Protein AF-J9PZF2-F1 (afdb_monomer_lite)

Structure (mmCIF, N/CA/C/O backbone):
data_AF-J9PZF2-F1
#
_entry.id   AF-J9PZF2-F1
#
loop_
_atom_site.group_PDB
_atom_site.id
_atom_site.type_symbol
_atom_site.label_atom_id
_atom_site.label_alt_id
_atom_site.label_comp_id
_atom_site.label_asym_id
_atom_site.label_entity_id
_atom_site.label_seq_id
_atom_site.pdbx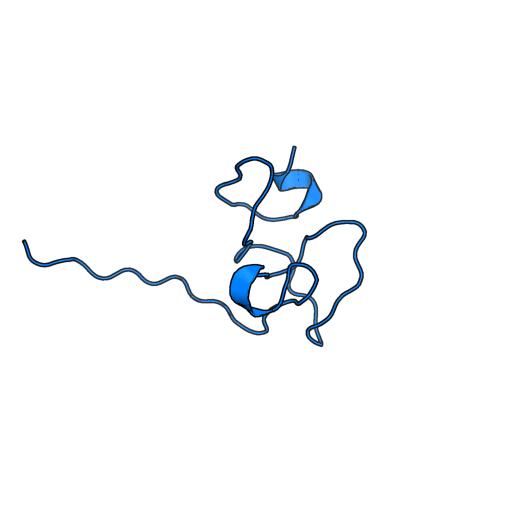_PDB_ins_code
_atom_site.Cartn_x
_atom_site.Cartn_y
_atom_site.Cartn_z
_atom_site.occupancy
_atom_site.B_iso_or_equiv
_atom_site.auth_seq_id
_atom_site.auth_comp_id
_atom_site.auth_asym_id
_atom_site.auth_atom_id
_atom_site.pdbx_PDB_model_num
ATOM 1 N N . ASN A 1 1 ? 15.698 0.204 0.046 1.00 86.44 1 ASN A N 1
ATOM 2 C CA . ASN A 1 1 ? 14.698 1.293 0.009 1.00 86.44 1 ASN A CA 1
ATOM 3 C C . ASN A 1 1 ? 13.363 0.728 -0.482 1.00 86.44 1 ASN A C 1
ATOM 5 O O . ASN A 1 1 ? 13.126 0.697 -1.680 1.00 86.44 1 ASN A O 1
ATOM 9 N N . CYS A 1 2 ? 12.531 0.197 0.419 1.00 95.19 2 CYS A N 1
ATOM 10 C CA . CYS A 1 2 ? 11.299 -0.506 0.029 1.00 95.19 2 CYS A CA 1
ATOM 11 C C . CYS A 1 2 ? 10.191 0.434 -0.446 1.00 95.19 2 CYS A C 1
ATOM 13 O O . CYS A 1 2 ? 9.489 0.089 -1.388 1.00 95.19 2 CYS A O 1
ATOM 15 N N . ALA A 1 3 ? 10.095 1.633 0.133 1.00 95.81 3 ALA A N 1
ATOM 16 C CA . ALA A 1 3 ? 9.132 2.644 -0.294 1.00 95.81 3 ALA A CA 1
ATOM 17 C C . ALA A 1 3 ? 9.276 2.986 -1.786 1.00 95.81 3 ALA A C 1
ATOM 19 O O . ALA A 1 3 ? 8.276 3.063 -2.497 1.00 95.81 3 ALA A O 1
ATOM 20 N N . LEU A 1 4 ? 10.517 3.098 -2.282 1.00 96.00 4 LEU A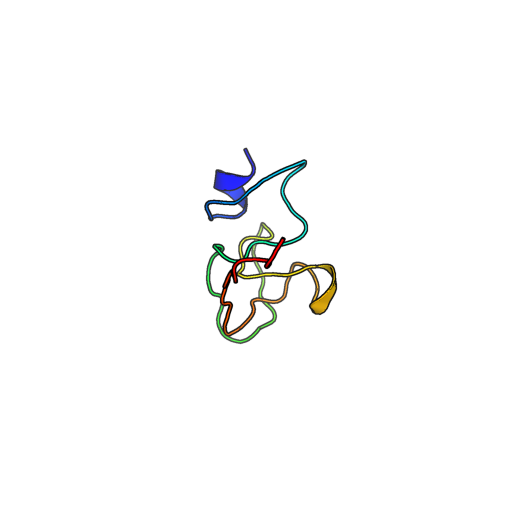 N 1
ATOM 21 C CA . LEU A 1 4 ? 10.790 3.323 -3.705 1.00 96.00 4 LEU A CA 1
ATOM 22 C C . LEU A 1 4 ? 10.305 2.159 -4.591 1.00 96.00 4 LEU A C 1
ATOM 24 O O . LEU A 1 4 ? 9.729 2.392 -5.650 1.00 96.00 4 LEU A O 1
ATOM 28 N N . TYR A 1 5 ? 10.529 0.910 -4.172 1.00 95.56 5 TYR A N 1
ATOM 29 C CA . TYR A 1 5 ? 10.214 -0.275 -4.980 1.00 95.56 5 TYR A CA 1
ATOM 30 C C . TYR A 1 5 ? 8.740 -0.680 -4.928 1.00 95.56 5 TYR A C 1
ATOM 32 O O . TYR A 1 5 ? 8.186 -1.061 -5.953 1.00 95.56 5 TYR A O 1
ATOM 40 N N . GLN A 1 6 ? 8.102 -0.589 -3.760 1.00 96.06 6 GLN A N 1
ATOM 41 C CA . GLN A 1 6 ? 6.692 -0.942 -3.571 1.00 96.06 6 GLN A CA 1
ATOM 42 C C . GLN A 1 6 ? 5.735 0.238 -3.805 1.00 96.06 6 GLN A C 1
ATOM 44 O O . GLN A 1 6 ? 4.523 0.077 -3.691 1.00 96.06 6 GLN A O 1
ATOM 49 N N . ARG A 1 7 ? 6.269 1.414 -4.169 1.00 96.00 7 ARG A N 1
ATOM 50 C CA . ARG A 1 7 ? 5.518 2.576 -4.675 1.00 96.00 7 ARG A CA 1
ATOM 51 C C . ARG A 1 7 ? 4.366 3.032 -3.766 1.00 96.00 7 ARG A C 1
ATOM 53 O O . ARG A 1 7 ? 3.307 3.415 -4.250 1.00 96.00 7 ARG A O 1
ATOM 60 N N . GLY A 1 8 ? 4.592 3.020 -2.453 1.00 95.06 8 GLY A N 1
ATOM 61 C CA . GLY A 1 8 ? 3.622 3.468 -1.452 1.00 95.06 8 GLY A CA 1
ATOM 62 C C . GLY A 1 8 ? 4.285 3.813 -0.120 1.00 95.06 8 GLY A C 1
ATOM 63 O O . GLY A 1 8 ? 5.340 3.270 0.214 1.00 95.06 8 GLY A O 1
ATOM 64 N N . GLY A 1 9 ? 3.686 4.721 0.649 1.00 96.62 9 GLY A N 1
ATOM 65 C CA . GLY A 1 9 ? 4.088 4.962 2.036 1.00 96.62 9 GLY A CA 1
ATOM 66 C C . GLY A 1 9 ? 3.518 3.872 2.940 1.00 96.62 9 GLY A C 1
ATOM 67 O O . GLY A 1 9 ? 2.304 3.685 2.971 1.00 96.62 9 GLY A O 1
ATOM 68 N N . TRP A 1 10 ? 4.370 3.148 3.664 1.00 97.06 10 TRP A N 1
ATOM 69 C CA . TRP A 1 10 ? 3.949 2.042 4.525 1.00 97.06 10 TRP A CA 1
ATOM 70 C C . TRP A 1 10 ? 4.915 1.839 5.694 1.00 97.06 10 TRP A C 1
ATOM 72 O O . TRP A 1 10 ? 6.050 2.324 5.668 1.00 97.06 10 TRP A O 1
ATOM 82 N N . TRP A 1 11 ? 4.481 1.086 6.704 1.00 96.12 11 TRP A N 1
ATOM 83 C CA . TRP A 1 11 ? 5.342 0.620 7.791 1.00 96.12 11 TRP A CA 1
ATOM 84 C C . TRP A 1 11 ? 6.197 -0.555 7.312 1.00 96.12 11 TRP A C 1
ATOM 86 O O . TRP A 1 11 ? 5.857 -1.721 7.503 1.00 96.12 11 TRP A O 1
ATOM 96 N N . TYR A 1 12 ? 7.292 -0.241 6.624 1.00 95.81 12 TYR A N 1
ATOM 97 C CA . TYR A 1 12 ? 8.182 -1.252 6.064 1.00 95.81 12 TYR A CA 1
ATOM 98 C C . TYR A 1 12 ? 9.122 -1.863 7.113 1.00 95.81 12 TYR A C 1
ATOM 100 O O . TYR A 1 12 ? 9.777 -1.147 7.868 1.00 95.81 12 TYR A O 1
ATOM 108 N N . HIS A 1 13 ? 9.276 -3.184 7.066 1.00 93.25 13 HIS A N 1
ATOM 109 C CA . HIS A 1 13 ? 10.284 -3.969 7.773 1.00 93.25 13 HIS A CA 1
ATOM 110 C C . HIS A 1 13 ? 10.673 -5.164 6.889 1.00 93.25 13 HIS A C 1
ATOM 112 O O . HIS A 1 13 ? 9.840 -6.023 6.619 1.00 93.25 13 HIS A O 1
ATOM 118 N N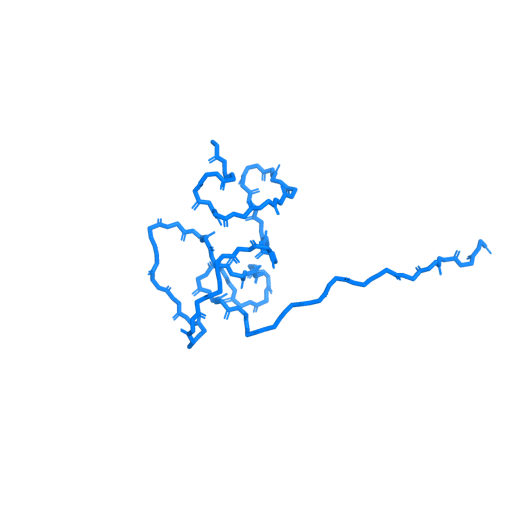 . ALA A 1 14 ? 11.913 -5.192 6.378 1.00 91.75 14 ALA A N 1
ATOM 119 C CA . ALA A 1 14 ? 12.310 -6.097 5.285 1.00 91.75 14 ALA A CA 1
ATOM 120 C C . ALA A 1 14 ? 11.312 -6.049 4.100 1.00 91.75 14 ALA A C 1
ATOM 122 O O . ALA A 1 14 ? 10.895 -7.059 3.543 1.00 91.75 14 ALA A O 1
ATOM 123 N N . CYS A 1 15 ? 10.930 -4.822 3.732 1.00 93.38 15 CYS A N 1
ATOM 124 C CA . CYS A 1 15 ? 9.766 -4.491 2.915 1.00 93.38 15 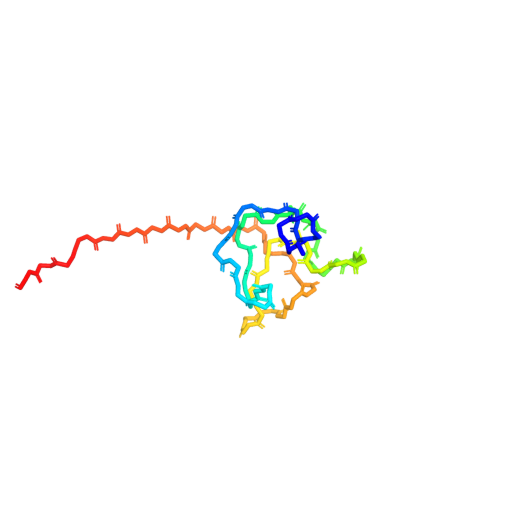CYS A CA 1
ATOM 125 C C . CYS A 1 15 ? 8.456 -4.773 3.644 1.00 93.38 15 CYS A C 1
ATOM 127 O O . CYS A 1 15 ? 8.248 -4.132 4.669 1.00 93.38 15 CYS A O 1
ATOM 129 N N . ALA A 1 16 ? 7.535 -5.580 3.130 1.00 94.81 16 ALA A N 1
ATOM 130 C CA . ALA A 1 16 ? 6.261 -5.766 3.811 1.00 94.81 16 ALA A CA 1
ATOM 131 C C . ALA A 1 16 ? 5.562 -7.063 3.402 1.00 94.81 16 ALA A C 1
ATOM 133 O O . ALA A 1 16 ? 5.849 -7.637 2.355 1.00 94.81 16 ALA A O 1
ATOM 134 N N . HIS A 1 17 ? 4.626 -7.476 4.253 1.00 96.38 17 HIS A N 1
ATOM 135 C CA . HIS A 1 17 ? 3.637 -8.522 3.987 1.00 96.38 17 HIS A CA 1
ATOM 136 C C . HIS A 1 17 ? 2.298 -7.946 3.500 1.00 96.38 17 HIS A C 1
ATOM 138 O O . HIS A 1 17 ? 1.443 -8.656 2.978 1.00 96.38 17 HIS A O 1
ATOM 144 N N . SER A 1 18 ? 2.121 -6.635 3.616 1.00 97.19 18 SER A N 1
ATOM 145 C CA . SER A 1 18 ? 0.973 -5.908 3.098 1.00 97.19 18 SER A CA 1
ATOM 146 C C . SER A 1 18 ? 1.416 -4.539 2.608 1.00 97.19 18 SER A C 1
ATOM 148 O O . SER A 1 18 ? 2.398 -3.983 3.090 1.00 97.19 18 SER A O 1
ATOM 150 N N . ASN A 1 19 ? 0.695 -3.988 1.645 1.00 97.75 19 ASN A N 1
ATOM 151 C CA . ASN A 1 19 ? 0.839 -2.595 1.256 1.00 97.75 19 ASN A CA 1
ATOM 152 C C . ASN A 1 19 ? -0.531 -2.094 0.817 1.00 97.75 19 ASN A C 1
ATOM 154 O O . ASN A 1 19 ? -0.915 -2.249 -0.339 1.00 97.75 19 ASN A O 1
ATOM 158 N N . LEU A 1 20 ? -1.301 -1.523 1.746 1.00 97.94 20 LEU A N 1
ATOM 159 C CA . LEU A 1 20 ? -2.631 -0.991 1.425 1.00 97.94 20 LEU A CA 1
ATOM 160 C C . LEU A 1 20 ? -2.573 0.379 0.731 1.00 97.94 20 LEU A C 1
ATOM 162 O O . LEU A 1 20 ? -3.589 0.840 0.216 1.00 97.94 20 LEU A O 1
ATOM 166 N N . ASN A 1 21 ? -1.382 0.983 0.675 1.00 97.94 21 ASN A N 1
ATOM 167 C CA . ASN A 1 21 ? -1.100 2.276 0.051 1.00 97.94 21 ASN A CA 1
ATOM 168 C C . ASN A 1 21 ? -0.307 2.135 -1.266 1.00 97.94 21 ASN A C 1
ATOM 170 O O . ASN A 1 21 ? 0.291 3.107 -1.727 1.00 97.94 21 ASN A O 1
ATOM 174 N N . GLY A 1 22 ? -0.242 0.927 -1.837 1.00 97.00 22 GLY A N 1
ATOM 175 C CA . GLY A 1 22 ? 0.460 0.654 -3.090 1.00 97.00 22 GLY A CA 1
ATOM 176 C C . GLY A 1 22 ? -0.308 1.106 -4.335 1.00 97.00 22 GLY A C 1
ATOM 177 O O . GLY A 1 22 ? -1.414 1.647 -4.270 1.00 97.00 22 GLY A O 1
ATOM 178 N N . VAL A 1 23 ? 0.271 0.841 -5.504 1.00 97.69 23 VAL A N 1
ATOM 179 C CA . VAL A 1 23 ? -0.346 1.096 -6.809 1.00 97.69 23 VAL A CA 1
ATOM 180 C C . VAL A 1 23 ? -1.598 0.240 -6.961 1.00 97.69 23 VAL A C 1
ATOM 182 O O . VAL A 1 23 ? -1.596 -0.974 -6.765 1.00 97.69 23 VAL A O 1
ATOM 185 N N . TRP A 1 24 ? -2.701 0.860 -7.355 1.00 97.38 24 TRP A N 1
ATOM 186 C CA . TRP A 1 24 ? -3.911 0.113 -7.655 1.00 97.38 24 TRP A CA 1
ATOM 187 C C . TRP A 1 24 ? -3.842 -0.481 -9.067 1.00 97.38 24 TRP A C 1
ATOM 189 O O . TRP A 1 24 ? -4.040 0.224 -10.060 1.00 97.38 24 TRP A O 1
ATOM 199 N N . HIS A 1 25 ? -3.578 -1.787 -9.163 1.00 97.69 25 HIS A N 1
ATOM 200 C CA . HIS A 1 25 ? -3.597 -2.510 -10.436 1.00 97.69 25 HIS A CA 1
ATOM 201 C C . HIS A 1 25 ? -4.996 -3.067 -10.713 1.00 97.69 25 HIS A C 1
ATOM 203 O O . HIS A 1 25 ? -5.602 -3.757 -9.889 1.00 97.69 25 HIS A O 1
ATOM 209 N N . ARG A 1 26 ? -5.533 -2.781 -11.902 1.00 96.25 26 ARG A N 1
ATOM 210 C CA . ARG A 1 26 ? -6.859 -3.267 -12.312 1.00 96.25 26 ARG A CA 1
ATOM 211 C C . ARG A 1 26 ? -6.815 -4.762 -12.635 1.00 96.25 26 ARG A C 1
ATOM 213 O O . ARG A 1 26 ? -5.849 -5.248 -13.204 1.00 96.25 26 ARG A O 1
ATOM 220 N N . GLY A 1 27 ? -7.903 -5.470 -12.334 1.00 94.38 27 GLY A N 1
ATOM 221 C CA . GLY A 1 27 ? -8.065 -6.883 -12.706 1.00 94.38 27 GLY A CA 1
ATOM 222 C C . GLY A 1 27 ? -7.519 -7.894 -11.693 1.00 94.38 27 GLY A C 1
ATOM 223 O O . GLY A 1 27 ? -7.615 -9.095 -11.930 1.00 94.38 27 GLY A O 1
ATOM 224 N N . GLY A 1 28 ? -7.018 -7.445 -10.538 1.00 95.75 28 GLY A N 1
ATOM 225 C CA . GLY A 1 28 ? -6.572 -8.342 -9.477 1.00 95.75 28 GLY A CA 1
ATOM 226 C C . GLY A 1 28 ? -5.125 -8.777 -9.662 1.00 95.75 28 GLY A C 1
ATOM 227 O O . GLY A 1 28 ? -4.221 -8.040 -9.274 1.00 95.75 28 GLY A O 1
ATOM 228 N N . HIS A 1 29 ? -4.896 -9.969 -10.221 1.00 97.25 29 HIS A N 1
ATOM 229 C CA . HIS A 1 29 ? -3.536 -10.449 -10.472 1.00 97.25 29 HIS A CA 1
ATOM 230 C C . HIS A 1 29 ? -2.803 -9.497 -11.412 1.00 97.25 29 HIS A C 1
ATOM 232 O O . HIS A 1 29 ? -3.284 -9.199 -12.505 1.00 97.25 29 HIS A O 1
ATOM 238 N N . TYR A 1 30 ? -1.630 -9.041 -10.987 1.00 96.69 30 TYR A N 1
ATOM 239 C CA . TYR A 1 30 ? -0.830 -8.088 -11.741 1.00 96.69 30 TYR A CA 1
ATOM 240 C C . TYR A 1 30 ? 0.590 -8.609 -11.936 1.00 96.69 30 TYR A C 1
ATOM 242 O O . TYR A 1 30 ? 1.080 -9.465 -11.200 1.00 96.69 30 TYR A O 1
ATOM 250 N N . ARG A 1 31 ? 1.254 -8.084 -12.965 1.00 95.38 31 ARG A N 1
ATOM 251 C CA . ARG A 1 31 ? 2.666 -8.341 -13.240 1.00 95.38 31 ARG A CA 1
ATOM 252 C C . ARG A 1 31 ? 3.415 -7.026 -13.101 1.00 95.38 31 ARG A C 1
ATOM 254 O O . ARG A 1 31 ? 3.215 -6.114 -13.893 1.00 95.38 31 ARG A O 1
ATOM 261 N N . SER A 1 32 ? 4.268 -6.945 -12.092 1.00 93.19 32 SER A N 1
ATOM 262 C CA . SER A 1 32 ? 5.214 -5.849 -11.898 1.00 93.19 32 SER A CA 1
ATOM 263 C C . SER A 1 32 ? 6.565 -6.436 -11.508 1.00 93.19 32 SER A C 1
ATOM 265 O O . SER A 1 32 ? 6.651 -7.565 -11.023 1.00 93.19 32 SER A O 1
ATOM 267 N N . ARG A 1 33 ? 7.635 -5.666 -11.724 1.00 92.81 33 ARG A N 1
ATOM 268 C CA . ARG A 1 33 ? 8.987 -6.026 -11.273 1.00 92.81 33 ARG A CA 1
ATOM 269 C C . ARG A 1 33 ? 9.061 -6.148 -9.746 1.00 92.81 33 ARG A C 1
ATOM 271 O O . ARG A 1 33 ? 9.926 -6.852 -9.235 1.00 92.81 33 ARG A O 1
ATOM 278 N N . TYR A 1 34 ? 8.168 -5.460 -9.036 1.00 92.94 34 TYR A N 1
ATOM 279 C CA . TYR A 1 34 ? 8.107 -5.425 -7.579 1.00 92.94 34 TYR A CA 1
ATOM 280 C C . TYR A 1 34 ? 6.688 -5.722 -7.083 1.00 92.94 34 TYR A C 1
ATOM 282 O O . TYR A 1 34 ? 5.714 -5.588 -7.821 1.00 92.94 34 TYR A O 1
ATOM 290 N N . GLN A 1 35 ? 6.560 -6.094 -5.808 1.00 94.81 35 GLN A N 1
ATOM 291 C CA . GLN A 1 35 ? 5.265 -6.187 -5.125 1.00 94.81 35 GLN A CA 1
ATOM 292 C C . GLN A 1 35 ? 4.783 -4.775 -4.771 1.00 94.81 35 GLN A C 1
ATOM 294 O O . GLN A 1 35 ? 4.886 -4.330 -3.632 1.00 94.81 35 GLN A O 1
ATOM 299 N N . ASP A 1 36 ? 4.360 -4.036 -5.794 1.00 97.12 36 ASP A N 1
ATOM 300 C CA . ASP A 1 36 ? 4.009 -2.616 -5.708 1.00 97.12 36 ASP A CA 1
ATOM 301 C C . ASP A 1 36 ? 2.503 -2.348 -5.705 1.00 97.12 36 ASP A C 1
ATOM 303 O O . ASP A 1 36 ? 2.093 -1.194 -5.731 1.00 97.12 36 ASP A O 1
ATOM 307 N N . GLY A 1 37 ? 1.682 -3.397 -5.692 1.00 97.75 37 GLY A N 1
ATOM 308 C CA . GLY A 1 37 ? 0.236 -3.294 -5.723 1.00 97.75 37 GLY A CA 1
ATOM 309 C C . GLY A 1 37 ? -0.382 -2.943 -4.370 1.00 97.75 37 GLY A C 1
ATOM 310 O O . GLY A 1 37 ? 0.280 -2.960 -3.336 1.00 97.75 37 GLY A O 1
ATOM 311 N N . VAL A 1 38 ? -1.696 -2.722 -4.356 1.00 98.38 38 VAL A N 1
ATOM 312 C CA . VAL A 1 38 ? -2.491 -2.802 -3.117 1.00 98.38 38 VAL A CA 1
ATOM 313 C C . VAL A 1 38 ? -2.623 -4.272 -2.694 1.00 98.38 38 VAL A C 1
ATOM 315 O O . VAL A 1 38 ? -3.541 -4.935 -3.167 1.00 98.38 38 VAL A O 1
ATOM 318 N N . TYR A 1 39 ? -1.731 -4.821 -1.866 1.00 97.94 39 TYR A N 1
ATOM 319 C CA . TYR A 1 39 ? -1.711 -6.267 -1.562 1.00 97.94 39 TYR A CA 1
ATOM 320 C C . TYR A 1 39 ? -1.766 -6.596 -0.065 1.00 97.94 39 TYR A C 1
ATOM 322 O O . TYR A 1 39 ? -1.445 -5.776 0.797 1.00 97.94 39 TYR A O 1
ATOM 3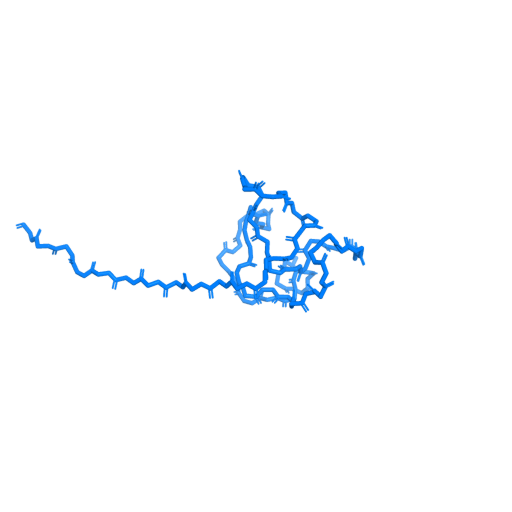30 N N . TRP A 1 40 ? -2.154 -7.842 0.217 1.00 98.06 40 TRP A N 1
ATOM 331 C CA . TRP A 1 40 ? -2.056 -8.485 1.527 1.00 98.06 40 TRP A CA 1
ATOM 332 C C . TRP A 1 40 ? -1.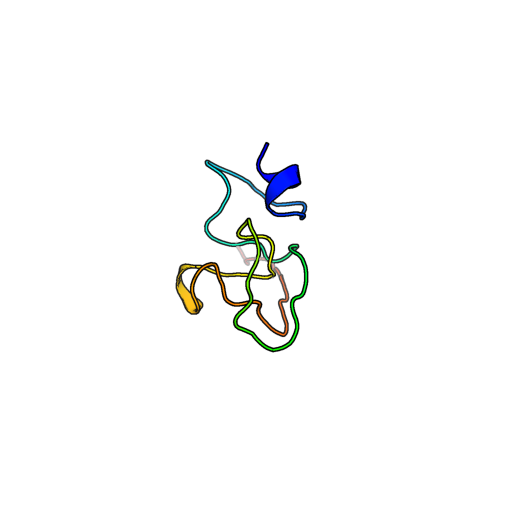672 -9.955 1.317 1.00 98.06 40 TRP A C 1
ATOM 334 O O . TRP A 1 40 ? -2.476 -10.742 0.799 1.00 98.06 40 TRP A O 1
ATOM 344 N N . ALA A 1 41 ? -0.437 -10.312 1.675 1.00 96.62 41 ALA A N 1
ATOM 345 C CA . ALA A 1 41 ? 0.177 -11.591 1.329 1.00 96.62 41 ALA A CA 1
ATOM 346 C C . ALA A 1 41 ? -0.595 -12.782 1.907 1.00 96.62 41 ALA A C 1
ATOM 348 O O . ALA A 1 41 ? -0.891 -13.726 1.177 1.00 96.62 41 ALA A O 1
ATOM 349 N N . GLU A 1 42 ? -1.016 -12.692 3.167 1.00 97.50 42 GLU A N 1
ATOM 350 C CA . GLU A 1 42 ? -1.761 -13.740 3.876 1.00 97.50 42 GLU A CA 1
ATOM 351 C C . GLU A 1 42 ? -3.197 -13.930 3.359 1.00 97.50 42 GLU A C 1
ATOM 353 O O . GLU A 1 42 ? -3.854 -14.897 3.734 1.00 97.50 42 GLU A O 1
ATOM 358 N N . PHE A 1 43 ? -3.703 -13.033 2.503 1.00 96.94 43 PHE A N 1
ATOM 359 C CA . PHE A 1 43 ? -5.051 -13.147 1.945 1.00 96.94 43 PHE A CA 1
ATOM 360 C C . PHE A 1 43 ? -5.044 -13.622 0.489 1.00 96.94 43 PHE A C 1
ATOM 362 O O . PHE A 1 43 ? -5.631 -14.654 0.173 1.00 96.94 43 PHE A O 1
ATOM 369 N N . ARG A 1 44 ? -4.406 -12.876 -0.423 1.00 97.19 44 ARG A N 1
ATOM 370 C CA . ARG A 1 44 ? -4.400 -13.196 -1.871 1.00 97.19 44 ARG A CA 1
ATOM 371 C C . ARG A 1 44 ? -3.000 -13.231 -2.481 1.00 97.19 44 ARG A C 1
ATOM 373 O O . ARG A 1 44 ? -2.862 -13.230 -3.704 1.00 97.19 44 ARG A O 1
ATOM 380 N N . GLY A 1 45 ? -1.970 -13.275 -1.640 1.00 96.00 45 GLY A N 1
ATOM 381 C CA . GLY A 1 45 ? -0.578 -13.202 -2.061 1.00 96.00 45 GLY A CA 1
ATOM 382 C C . GLY A 1 45 ? -0.133 -11.788 -2.442 1.00 96.00 45 GLY A C 1
ATOM 383 O O . GLY A 1 45 ? -0.922 -10.850 -2.549 1.00 96.00 45 GLY A O 1
ATOM 384 N N . GLY A 1 46 ? 1.172 -11.644 -2.663 1.00 95.81 46 GLY A N 1
ATOM 385 C CA . GLY A 1 46 ? 1.814 -10.364 -2.976 1.00 95.81 46 GLY A CA 1
ATOM 386 C C . GLY A 1 46 ? 1.688 -9.891 -4.427 1.00 95.81 46 GLY A C 1
ATOM 387 O O . GLY A 1 46 ? 2.133 -8.799 -4.748 1.00 95.81 46 GLY A O 1
ATOM 388 N N . ALA A 1 47 ? 1.101 -10.700 -5.315 1.00 96.56 47 ALA A N 1
ATOM 389 C CA . ALA A 1 47 ? 0.906 -10.382 -6.738 1.00 96.56 47 ALA A CA 1
ATOM 390 C C . ALA A 1 47 ? -0.577 -10.187 -7.109 1.00 96.56 47 ALA A C 1
ATOM 392 O O . ALA A 1 47 ? -0.951 -10.262 -8.282 1.00 96.56 47 ALA A O 1
ATOM 393 N N . TYR A 1 48 ? -1.436 -9.974 -6.108 1.00 97.94 48 TYR A N 1
ATOM 394 C CA . TYR A 1 48 ? -2.848 -9.663 -6.293 1.00 97.94 48 TYR A CA 1
ATOM 395 C C . TYR A 1 48 ? -3.155 -8.269 -5.746 1.00 97.94 48 TYR A C 1
ATOM 397 O O . TYR A 1 48 ? -2.998 -8.017 -4.553 1.00 97.94 48 TYR A O 1
ATOM 405 N N . SER A 1 49 ? -3.634 -7.372 -6.608 1.00 98.31 49 SER A N 1
ATOM 406 C CA . SER A 1 49 ? -4.052 -6.033 -6.213 1.00 98.31 49 SER A CA 1
ATOM 407 C C . SER A 1 49 ? -5.528 -6.026 -5.817 1.00 98.31 49 SER A C 1
ATOM 409 O O . SER A 1 49 ? -6.430 -6.314 -6.610 1.00 98.31 49 SER A O 1
ATOM 411 N N . LEU A 1 50 ? -5.786 -5.726 -4.548 1.00 98.25 50 LEU A N 1
ATOM 412 C CA . LEU A 1 50 ? -7.117 -5.617 -3.978 1.00 98.25 50 LEU A CA 1
ATOM 413 C C . LEU A 1 50 ? -7.872 -4.454 -4.625 1.00 98.25 50 LEU A C 1
ATOM 415 O O . LEU A 1 50 ? -7.356 -3.354 -4.803 1.00 98.25 50 LEU A O 1
ATOM 419 N N . LYS A 1 51 ? -9.147 -4.691 -4.949 1.00 97.88 51 LYS A N 1
ATOM 420 C CA . LYS A 1 51 ? -10.004 -3.675 -5.576 1.00 97.88 51 LYS A CA 1
ATOM 421 C C . LYS A 1 51 ? -10.292 -2.497 -4.639 1.00 97.88 51 LYS A C 1
ATOM 423 O O . LYS A 1 51 ? -10.546 -1.397 -5.116 1.00 97.88 51 LYS A O 1
ATOM 428 N N . LYS A 1 52 ? -10.331 -2.754 -3.331 1.00 97.25 52 LYS A N 1
ATOM 429 C CA . LYS A 1 52 ? -10.639 -1.785 -2.277 1.00 97.25 52 LYS A CA 1
ATOM 430 C C . LYS A 1 52 ? -9.848 -2.147 -1.024 1.00 97.25 52 LYS A C 1
ATOM 432 O O . LYS A 1 52 ? -9.684 -3.331 -0.736 1.00 97.25 52 LYS A O 1
ATOM 437 N N . ALA A 1 53 ? -9.437 -1.134 -0.276 1.00 97.00 53 ALA A N 1
ATOM 438 C CA . ALA A 1 53 ? -8.892 -1.256 1.066 1.00 97.00 53 ALA A CA 1
ATOM 439 C C . ALA A 1 53 ? -9.422 -0.089 1.907 1.00 97.00 53 ALA A C 1
ATOM 441 O O . ALA A 1 53 ? -9.625 1.008 1.387 1.00 97.00 53 ALA A O 1
ATOM 442 N N . ALA A 1 54 ? -9.672 -0.335 3.187 1.00 97.88 54 ALA A N 1
ATOM 443 C CA . ALA A 1 54 ? -10.035 0.694 4.149 1.00 97.88 54 ALA A CA 1
ATOM 444 C C . ALA A 1 54 ? -9.371 0.352 5.482 1.00 97.88 54 ALA A C 1
ATOM 446 O O . ALA A 1 54 ? -9.458 -0.786 5.940 1.00 97.88 54 ALA A O 1
ATOM 447 N N . MET A 1 55 ? -8.708 1.334 6.086 1.00 97.50 55 MET A N 1
ATOM 448 C CA . MET A 1 55 ? -8.142 1.234 7.429 1.00 97.50 55 MET A CA 1
ATOM 449 C C . MET A 1 55 ? -8.996 2.099 8.348 1.00 97.50 55 MET A C 1
ATOM 451 O O . MET A 1 55 ? -9.111 3.303 8.135 1.00 97.50 55 MET A O 1
ATOM 455 N N . LEU A 1 56 ? -9.635 1.479 9.336 1.00 97.44 56 LEU A N 1
ATOM 456 C CA . LEU A 1 56 ? -10.523 2.139 10.287 1.00 97.44 56 LEU A CA 1
ATOM 457 C C . LEU A 1 56 ? -10.094 1.728 11.692 1.00 97.44 56 LEU A C 1
ATOM 459 O O . LEU A 1 56 ? -9.770 0.565 11.925 1.00 97.44 56 LEU A O 1
ATOM 463 N N . ILE A 1 57 ? -10.116 2.671 12.626 1.00 96.94 57 ILE A N 1
ATOM 464 C CA . ILE A 1 57 ? -9.832 2.422 14.039 1.00 96.94 57 ILE A CA 1
ATOM 465 C C . ILE A 1 57 ? -11.060 2.789 14.866 1.00 96.94 57 ILE A C 1
ATOM 467 O O . ILE A 1 57 ? -11.809 3.701 14.515 1.00 96.94 57 ILE A O 1
ATOM 471 N N . ARG A 1 58 ? -11.267 2.085 15.977 1.00 96.56 58 ARG A N 1
ATOM 472 C CA . ARG A 1 58 ? -12.303 2.406 16.962 1.00 96.56 58 ARG A CA 1
ATOM 473 C C . ARG A 1 58 ? -11.659 2.448 18.348 1.00 96.56 58 ARG A C 1
ATOM 475 O O . ARG A 1 58 ? -10.899 1.529 18.651 1.00 96.56 58 ARG A O 1
ATOM 482 N N . PRO A 1 59 ? -11.970 3.447 19.192 1.00 96.88 59 PRO A N 1
ATOM 483 C CA . PRO A 1 59 ? -11.486 3.477 20.567 1.00 96.88 59 PRO A CA 1
ATOM 484 C C . PRO A 1 59 ? -11.866 2.201 21.324 1.00 96.88 59 PRO A C 1
ATOM 486 O O . PRO A 1 59 ? -13.002 1.724 21.224 1.00 96.88 59 PRO A O 1
ATOM 489 N N . LEU A 1 60 ? -10.922 1.659 22.089 1.00 95.19 60 LEU A N 1
ATOM 490 C CA . LEU A 1 60 ? -11.209 0.625 23.076 1.00 95.19 60 LEU A CA 1
ATOM 491 C C . LEU A 1 60 ? -11.687 1.324 24.352 1.00 95.19 60 LEU A C 1
ATOM 493 O O . LEU A 1 60 ? -11.084 2.309 24.777 1.00 95.19 60 LEU A O 1
ATOM 497 N N . ARG A 1 61 ? -12.802 0.857 24.927 1.00 87.50 61 ARG A N 1
ATOM 498 C CA . ARG A 1 61 ? -13.185 1.282 26.277 1.00 87.50 61 ARG A CA 1
ATOM 499 C C . ARG A 1 61 ? -12.217 0.608 27.262 1.00 87.50 61 ARG A C 1
ATOM 501 O O . ARG A 1 61 ? -11.990 -0.586 27.062 1.00 87.50 61 ARG A O 1
ATOM 508 N N . PRO A 1 62 ? -11.632 1.350 28.221 1.00 76.44 62 PRO A N 1
ATOM 509 C CA . PRO A 1 62 ? -10.742 0.780 29.230 1.00 76.44 62 PRO A CA 1
ATOM 510 C C . PRO A 1 62 ? -11.428 -0.299 30.066 1.00 76.44 62 PRO A C 1
ATOM 512 O O . PRO A 1 62 ? -12.654 -0.163 30.297 1.00 76.44 62 PRO A O 1
#

Radius of gyration: 12.64 Å; chains: 1; bounding box: 28×19×42 Å

pLDDT: mean 95.74, std 3.33, range [76.44, 98.38]

InterPro domains:
  IPR002181 Fibrinogen, alpha/beta/gamma chain, C-terminal globular domain [PF00147] (1-59)
  IPR002181 Fibrinogen, alpha/beta/gamma chain, C-terminal globular domain [PS51406] (1-61)
  IPR014716 Fibrinogen, alpha/beta/gamma chain, C-terminal globular, subdomain 1 [G3DSA:3.90.215.10] (1-61)
  IPR020837 Fibrinogen, conserved site [PS00514] (10-22)
  IPR036056 Fibrinogen-like, C-terminal [SSF56496] (1-60)
  IPR037579 Fibrinogen/angiopoietin-like [PTHR47221] (1-61)

Foldseek 3Di:
DLCVQLVADDPADVRDQADQGFDADPPFFADDPGLNARDHCVPRHSRTHDPDDDDDDDDDDD

Organism: Bos taurus (NCBI:txid9913)

Secondary structure (DSSP, 8-state):
-HHHHHTS----SSS-SEETTSB--TTSB---SS--BSEEHHHHBTTB--S-------PPP-

Sequence (62 aa):
NCALYQRGGWWYHACAHSNLNGVWHRGGHYRSRYQDGVYWAEFRGGAYSLKKAAMLIRPLRP